Protein AF-A0A0K8PU50-F1 (afdb_monomer)

Foldseek 3Di:
DDDDPVPVVVVVVVVVVVVVVVVVVVVQLVVQLVVLVVCVVVVVWDDDNSNVVSVVLVVLLVVLVVCCVVVPPPRHPVNSVVVSVVVCCVHTDPPPPDDPDPPDDDDDDDPPDDDDDDDDDDDDDDDDDDDDDDDDDDD

Solvent-accessible surface area (backbone atoms only — not comparable to full-atom values): 8994 Å² total; per-residue (Å²): 145,84,90,81,66,70,67,61,57,53,52,52,52,53,49,56,51,49,52,52,50,49,51,53,52,49,52,54,46,52,52,43,24,51,56,43,48,49,34,32,74,73,62,70,27,37,90,67,63,33,64,71,46,30,56,51,52,49,52,52,52,53,54,41,50,50,37,38,73,72,59,42,89,94,33,50,68,68,56,44,51,48,54,52,48,51,51,46,50,73,69,29,50,56,74,73,96,70,70,98,85,74,93,76,87,85,76,87,81,83,88,76,82,75,88,75,83,87,79,80,85,88,84,88,81,92,80,80,92,78,89,81,86,86,81,90,82,89,133

Organism: Streptomyces azureus (NCBI:txid146537)

InterPro domains:
  IPR036271 Tetracyclin repressor-like, C-terminal domain superfamily [SSF48498] (8-88)
  IPR039538 BetI-type transcriptional repressor, C-terminal [PF13977] (5-91)

Radius of gyration: 32.74 Å; Cα contacts (8 Å, |Δi|>4): 45; chains: 1; bounding box: 61×97×53 Å

Structure (mmCIF, N/CA/C/O backbone):
data_AF-A0A0K8PU50-F1
#
_entry.id   AF-A0A0K8PU50-F1
#
loop_
_atom_site.group_PDB
_atom_site.id
_atom_site.type_symbol
_atom_site.label_atom_id
_atom_site.label_alt_id
_atom_site.label_comp_id
_atom_site.label_asym_id
_atom_site.label_entity_id
_atom_site.label_seq_id
_atom_site.pdbx_PDB_ins_code
_atom_site.Cartn_x
_atom_site.Cartn_y
_atom_site.Cartn_z
_atom_site.occupancy
_atom_site.B_iso_or_equiv
_atom_site.auth_seq_id
_atom_site.auth_comp_id
_atom_site.auth_asym_id
_atom_site.auth_atom_id
_atom_site.pdbx_PDB_model_num
ATOM 1 N N . MET A 1 1 ? 45.396 9.901 -26.807 1.00 42.50 1 MET A N 1
ATOM 2 C CA . MET A 1 1 ? 44.815 10.131 -25.467 1.00 42.50 1 MET A CA 1
ATOM 3 C C . MET A 1 1 ? 43.330 10.436 -25.635 1.00 42.50 1 MET A C 1
ATOM 5 O O . MET A 1 1 ? 42.939 11.592 -25.603 1.00 42.50 1 MET A O 1
ATOM 9 N N . ALA A 1 2 ? 42.514 9.421 -25.918 1.00 51.53 2 ALA A N 1
ATOM 10 C CA . ALA A 1 2 ? 41.063 9.552 -26.042 1.00 51.53 2 ALA A CA 1
ATOM 11 C C . ALA A 1 2 ? 40.439 8.392 -25.262 1.00 51.53 2 ALA A C 1
ATOM 13 O O . ALA A 1 2 ? 40.751 7.242 -25.555 1.00 51.53 2 ALA A O 1
ATOM 14 N N . GLY A 1 3 ? 39.644 8.697 -24.234 1.00 54.44 3 GLY A N 1
ATOM 15 C CA . GLY A 1 3 ? 38.990 7.685 -23.396 1.00 54.44 3 GLY A CA 1
ATOM 16 C C . GLY A 1 3 ? 38.697 8.145 -21.966 1.00 54.44 3 GLY A C 1
ATOM 17 O O . GLY A 1 3 ? 39.084 7.457 -21.032 1.00 54.44 3 GLY A O 1
ATOM 18 N N . GLY A 1 4 ? 38.077 9.319 -21.777 1.00 58.03 4 GLY A N 1
ATOM 19 C CA . GLY A 1 4 ? 37.836 9.878 -20.434 1.00 58.03 4 GLY A CA 1
ATOM 20 C C . GLY A 1 4 ? 36.448 10.470 -20.160 1.00 58.03 4 GLY A C 1
ATOM 21 O O . GLY A 1 4 ? 36.221 10.925 -19.047 1.00 58.03 4 GLY A O 1
ATOM 22 N N . LEU A 1 5 ? 35.521 10.485 -21.127 1.00 59.38 5 LEU A N 1
ATOM 23 C CA . LEU A 1 5 ? 34.203 11.132 -20.962 1.00 59.38 5 LEU A CA 1
A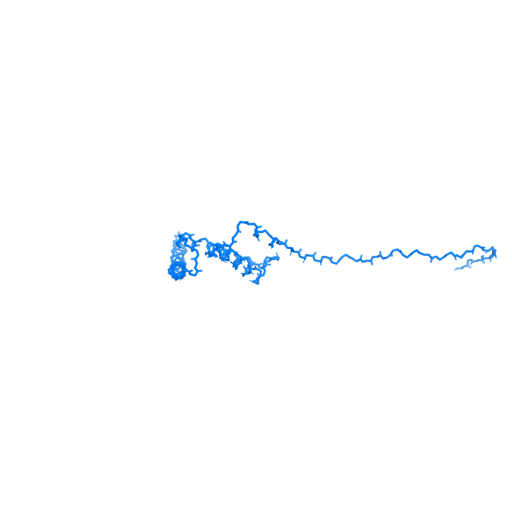TOM 24 C C . LEU A 1 5 ? 33.038 10.154 -20.711 1.00 59.38 5 LEU A C 1
ATOM 26 O O . LEU A 1 5 ? 31.967 10.578 -20.287 1.00 59.38 5 LEU A O 1
ATOM 30 N N . GLU A 1 6 ? 33.259 8.851 -20.873 1.00 56.56 6 GLU A N 1
ATOM 31 C CA . GLU A 1 6 ? 32.221 7.819 -20.731 1.00 56.56 6 GLU A CA 1
ATOM 32 C C . GLU A 1 6 ? 3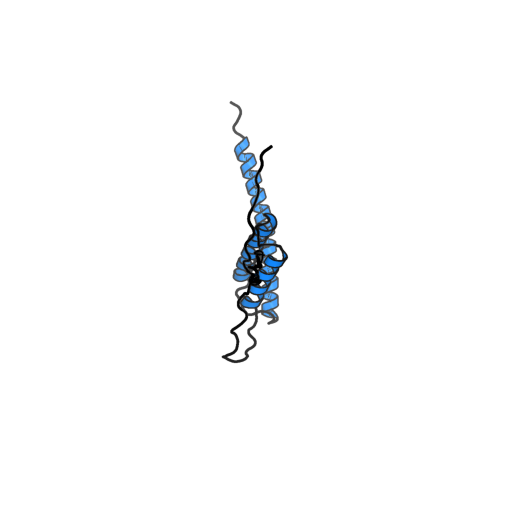1.710 7.549 -19.287 1.00 56.56 6 GLU A C 1
ATOM 34 O O . GLU A 1 6 ? 30.541 7.190 -19.148 1.00 56.56 6 GLU A O 1
ATOM 39 N N . PRO A 1 7 ? 32.463 7.762 -18.180 1.00 57.34 7 PRO A N 1
ATOM 40 C CA . PRO A 1 7 ? 31.932 7.495 -16.833 1.00 57.34 7 PRO A CA 1
ATOM 41 C C . PRO A 1 7 ? 30.925 8.546 -16.339 1.00 57.34 7 PRO A C 1
ATOM 43 O O . PRO A 1 7 ? 30.007 8.227 -15.584 1.00 57.34 7 PRO A O 1
ATOM 46 N N . LEU A 1 8 ? 31.095 9.811 -16.743 1.00 59.66 8 LEU A N 1
ATOM 47 C CA . LEU A 1 8 ? 30.281 10.927 -16.241 1.00 59.66 8 LEU A CA 1
ATOM 48 C C . LEU A 1 8 ? 28.891 10.962 -16.890 1.00 59.66 8 LEU A C 1
ATOM 50 O O . LEU A 1 8 ? 27.916 11.314 -16.229 1.00 59.66 8 LEU A O 1
ATOM 54 N N . ALA A 1 9 ? 28.790 10.546 -18.156 1.00 65.31 9 ALA A N 1
ATOM 55 C CA . ALA A 1 9 ? 27.515 10.435 -18.859 1.00 65.31 9 ALA A CA 1
ATOM 56 C C . ALA A 1 9 ? 26.624 9.331 -18.257 1.00 65.31 9 ALA A C 1
ATOM 58 O O . ALA A 1 9 ? 25.447 9.576 -17.999 1.00 65.31 9 ALA A O 1
ATOM 59 N N . SER A 1 10 ? 27.186 8.154 -17.944 1.00 62.34 10 SER A N 1
ATOM 60 C CA . SER A 1 10 ? 26.448 7.069 -17.273 1.00 62.34 10 SER A CA 1
ATOM 61 C C . SER A 1 10 ? 25.979 7.473 -15.873 1.00 62.34 10 SER A C 1
ATOM 63 O O . SER A 1 10 ? 24.835 7.221 -15.509 1.00 62.34 10 SER A O 1
ATOM 65 N N . ALA A 1 11 ? 26.831 8.148 -15.096 1.00 68.00 11 ALA A N 1
ATOM 66 C CA . ALA A 1 11 ? 26.481 8.580 -13.745 1.00 68.00 11 ALA A CA 1
ATOM 67 C C . ALA A 1 11 ? 25.345 9.620 -13.725 1.00 68.00 11 ALA A C 1
ATOM 69 O O . ALA A 1 11 ? 24.483 9.569 -12.847 1.00 68.00 11 ALA A O 1
ATOM 70 N N . ALA A 1 12 ? 25.321 10.543 -14.693 1.00 67.25 12 ALA A N 1
ATOM 71 C CA . ALA A 1 12 ? 24.254 11.533 -14.824 1.00 67.25 12 ALA A CA 1
ATOM 72 C C . ALA A 1 12 ? 22.916 10.895 -15.238 1.00 67.25 12 ALA A C 1
ATOM 74 O O . ALA A 1 12 ? 21.883 11.232 -14.664 1.00 67.25 12 ALA A O 1
ATOM 75 N N . VAL A 1 13 ? 22.939 9.937 -16.174 1.00 72.56 13 VAL A N 1
ATOM 76 C CA . VAL A 1 13 ? 21.752 9.152 -16.560 1.00 72.56 13 VAL A CA 1
ATOM 77 C C . VAL A 1 13 ? 21.225 8.340 -15.375 1.00 72.56 13 VAL A C 1
ATOM 79 O O . VAL A 1 13 ? 20.021 8.321 -15.130 1.00 72.56 13 VAL A O 1
ATOM 82 N N . ASP A 1 14 ? 22.110 7.732 -14.585 1.00 79.38 14 ASP A N 1
ATOM 83 C CA . ASP A 1 14 ? 21.714 6.986 -13.391 1.00 79.38 14 ASP A CA 1
ATOM 84 C C . ASP A 1 14 ? 21.134 7.892 -12.290 1.00 79.38 14 ASP A C 1
ATOM 86 O O . ASP A 1 14 ? 20.248 7.471 -11.546 1.00 79.38 14 ASP A O 1
ATOM 90 N N . ALA A 1 15 ? 21.635 9.121 -12.137 1.00 78.88 15 ALA A N 1
ATOM 91 C CA . ALA A 1 15 ? 21.105 10.086 -11.171 1.00 78.88 15 ALA A CA 1
ATOM 92 C C . ALA A 1 15 ? 19.695 10.547 -11.563 1.00 78.88 15 ALA A C 1
ATOM 94 O O . ALA A 1 15 ? 18.767 10.440 -10.768 1.00 78.88 15 ALA A O 1
ATOM 95 N N . ASP A 1 16 ? 19.509 10.945 -12.817 1.00 82.44 16 ASP A N 1
ATOM 96 C CA . ASP A 1 16 ? 18.212 11.355 -13.355 1.00 82.44 16 ASP A CA 1
ATOM 97 C C . ASP A 1 16 ? 17.192 10.191 -13.369 1.00 82.44 16 ASP A C 1
ATOM 99 O O . ASP A 1 16 ? 16.006 10.377 -13.081 1.00 82.44 16 ASP A O 1
ATOM 103 N N . ALA A 1 17 ? 17.637 8.950 -13.594 1.00 82.81 17 ALA A N 1
ATOM 104 C CA . ALA A 1 17 ? 16.802 7.764 -13.403 1.00 82.81 17 ALA A CA 1
ATOM 105 C C . ALA A 1 17 ? 16.360 7.584 -11.937 1.00 82.81 17 ALA A C 1
ATOM 107 O O . ALA A 1 17 ? 15.181 7.323 -11.679 1.00 82.81 17 ALA A O 1
ATOM 108 N N . ARG A 1 18 ? 17.272 7.763 -10.969 1.00 84.88 18 ARG A N 1
ATOM 109 C CA . ARG A 1 18 ? 16.957 7.686 -9.529 1.00 84.88 18 ARG A CA 1
ATOM 110 C C . ARG A 1 18 ? 16.028 8.809 -9.076 1.00 84.88 18 ARG A C 1
ATOM 112 O O . ARG A 1 18 ? 15.134 8.550 -8.272 1.00 84.88 18 ARG A O 1
ATOM 119 N N . ASP A 1 19 ? 16.185 10.014 -9.609 1.00 88.38 19 ASP A N 1
ATOM 120 C CA . ASP A 1 19 ? 15.334 11.156 -9.269 1.00 88.38 19 ASP A CA 1
ATOM 121 C C . ASP A 1 19 ? 13.900 10.937 -9.751 1.00 88.38 19 ASP A C 1
ATOM 123 O O . ASP A 1 19 ? 12.951 11.108 -8.983 1.00 88.38 19 ASP A O 1
ATOM 127 N N . ARG A 1 20 ? 13.722 10.460 -10.991 1.00 81.69 20 ARG A N 1
ATOM 128 C CA . ARG A 1 20 ? 12.390 10.079 -11.488 1.00 81.69 20 ARG A CA 1
ATOM 129 C C . ARG A 1 20 ? 11.769 8.967 -10.657 1.00 81.69 20 ARG A C 1
ATOM 131 O O . ARG A 1 20 ? 10.595 9.057 -10.303 1.00 81.69 20 ARG A O 1
ATOM 138 N N . GLN A 1 21 ? 12.547 7.935 -10.336 1.00 86.06 21 GLN A N 1
ATOM 139 C CA . GLN A 1 21 ? 12.073 6.829 -9.512 1.00 86.06 21 GLN A CA 1
ATOM 140 C C . GLN A 1 21 ? 11.622 7.333 -8.134 1.00 86.06 21 GLN A C 1
ATOM 142 O O . GLN A 1 21 ? 10.526 7.012 -7.683 1.00 86.06 21 GLN A O 1
ATOM 147 N N . THR A 1 22 ? 12.413 8.208 -7.513 1.00 87.50 22 THR A N 1
ATOM 148 C CA . THR A 1 22 ? 12.088 8.842 -6.230 1.00 87.50 22 THR A CA 1
ATOM 149 C C . THR A 1 22 ? 10.825 9.697 -6.327 1.00 87.50 22 THR A C 1
ATOM 151 O O . THR A 1 22 ? 9.988 9.657 -5.427 1.00 87.50 22 THR A O 1
ATOM 154 N N . ALA A 1 23 ? 10.638 10.436 -7.423 1.00 87.25 23 ALA A N 1
ATOM 155 C CA . ALA A 1 23 ? 9.445 11.249 -7.637 1.00 87.25 23 ALA A CA 1
ATOM 156 C C . ALA A 1 23 ? 8.173 10.390 -7.742 1.00 87.25 23 ALA A C 1
ATOM 158 O O . ALA A 1 23 ? 7.168 10.699 -7.100 1.00 87.25 23 ALA A O 1
ATOM 159 N N . ILE A 1 24 ? 8.226 9.287 -8.496 1.00 85.62 24 ILE A N 1
ATOM 160 C CA . ILE A 1 24 ? 7.110 8.338 -8.631 1.00 85.62 24 ILE A CA 1
ATOM 161 C C . ILE A 1 24 ? 6.801 7.684 -7.281 1.00 85.62 24 ILE A C 1
ATOM 163 O O . ILE A 1 24 ? 5.649 7.654 -6.846 1.00 85.62 24 ILE A O 1
ATOM 167 N N . GLU A 1 25 ? 7.830 7.202 -6.585 1.00 89.12 25 GLU A N 1
ATOM 168 C CA . GLU A 1 25 ? 7.684 6.601 -5.260 1.00 89.12 25 GLU A CA 1
ATOM 169 C C . GLU A 1 25 ? 7.127 7.587 -4.230 1.00 89.12 25 GLU A C 1
ATOM 171 O O . GLU A 1 25 ? 6.308 7.203 -3.395 1.00 89.12 25 GLU A O 1
ATOM 176 N N . GLY A 1 26 ? 7.522 8.858 -4.316 1.00 90.38 26 GLY A N 1
ATOM 177 C CA . GLY A 1 26 ? 7.017 9.930 -3.467 1.00 90.38 26 GLY A CA 1
ATOM 178 C C . GLY A 1 26 ? 5.539 10.238 -3.713 1.00 90.38 26 GLY A C 1
ATOM 179 O O . GLY A 1 26 ? 4.796 10.450 -2.755 1.00 90.38 26 GLY A O 1
ATOM 180 N N . VAL A 1 27 ? 5.083 10.225 -4.972 1.00 95.69 27 VAL A N 1
ATOM 181 C CA . VAL A 1 27 ? 3.650 10.343 -5.304 1.00 95.69 27 VAL A CA 1
ATOM 182 C C . VAL A 1 27 ? 2.875 9.165 -4.728 1.00 95.69 27 VAL A C 1
ATOM 184 O O . VAL A 1 27 ? 1.901 9.378 -4.012 1.00 95.69 27 VAL A O 1
ATOM 187 N N . TRP A 1 28 ? 3.351 7.940 -4.945 1.00 93.44 28 TRP A N 1
ATOM 188 C CA . TRP A 1 28 ? 2.673 6.753 -4.435 1.00 93.44 28 TRP A CA 1
ATOM 189 C C . TRP A 1 28 ? 2.595 6.732 -2.901 1.00 93.44 28 TRP A C 1
ATOM 191 O O . TRP A 1 28 ? 1.549 6.408 -2.338 1.00 93.44 28 TRP A O 1
ATOM 201 N N . HIS A 1 29 ? 3.671 7.124 -2.209 1.00 94.88 29 HIS A N 1
ATOM 202 C CA . HIS A 1 29 ? 3.670 7.235 -0.748 1.00 94.88 29 HIS A CA 1
ATOM 203 C C . HIS A 1 29 ? 2.653 8.268 -0.260 1.00 94.88 29 HIS A C 1
ATOM 205 O O . HIS A 1 29 ? 1.859 7.966 0.627 1.00 94.88 29 HIS A O 1
ATOM 211 N N . ARG A 1 30 ? 2.625 9.459 -0.871 1.00 96.75 30 ARG A N 1
ATOM 212 C CA . ARG A 1 30 ? 1.653 10.510 -0.538 1.00 96.75 30 ARG A CA 1
ATOM 213 C C . ARG A 1 30 ? 0.213 10.017 -0.688 1.00 96.75 30 ARG A C 1
ATOM 215 O O . ARG A 1 30 ? -0.599 10.264 0.202 1.00 96.75 30 ARG A O 1
ATOM 222 N N . ASP A 1 31 ? -0.091 9.307 -1.769 1.00 96.94 31 ASP A N 1
ATOM 223 C CA . ASP A 1 31 ? -1.439 8.794 -2.018 1.00 96.94 31 ASP A CA 1
ATOM 224 C C . ASP A 1 31 ? -1.835 7.731 -0.981 1.00 96.94 31 ASP A C 1
ATOM 226 O O . ASP A 1 31 ? -2.948 7.756 -0.455 1.00 96.94 31 ASP A O 1
ATOM 230 N N . LEU A 1 32 ? -0.910 6.839 -0.606 1.00 96.50 32 LEU A N 1
ATOM 231 C CA . LEU A 1 32 ? -1.138 5.863 0.465 1.00 96.50 32 LEU A CA 1
ATOM 232 C C . LEU A 1 32 ? -1.389 6.539 1.820 1.00 96.50 32 LEU A C 1
ATOM 234 O O . LEU A 1 32 ? -2.302 6.136 2.542 1.00 96.50 32 LEU A O 1
ATOM 238 N N . VAL A 1 33 ? -0.613 7.571 2.159 1.00 98.38 33 VAL A N 1
ATOM 239 C CA . VAL A 1 33 ? -0.805 8.356 3.389 1.00 98.38 33 VAL A CA 1
ATOM 240 C C . VAL A 1 33 ? -2.185 9.008 3.408 1.00 98.38 33 VAL A C 1
ATOM 242 O O . VAL A 1 33 ? -2.877 8.928 4.423 1.00 98.38 33 VAL A O 1
ATOM 245 N N . ALA A 1 34 ? -2.609 9.602 2.291 1.00 98.00 34 ALA A N 1
ATOM 246 C CA . ALA A 1 34 ? -3.918 10.236 2.176 1.00 98.00 34 ALA A CA 1
ATOM 247 C C . ALA A 1 34 ? -5.064 9.228 2.369 1.00 98.00 34 ALA A C 1
ATOM 249 O O . ALA A 1 34 ? -5.983 9.490 3.144 1.00 98.00 34 ALA A O 1
ATOM 250 N N . LEU A 1 35 ? -4.984 8.051 1.738 1.00 97.38 35 LEU A N 1
ATOM 251 C CA . LEU A 1 35 ? -5.990 6.993 1.890 1.00 97.38 35 LEU A CA 1
ATOM 252 C C . LEU A 1 35 ? -6.093 6.484 3.336 1.00 97.38 35 LEU A C 1
ATOM 254 O O . LEU A 1 35 ? -7.195 6.264 3.840 1.00 97.38 35 LEU A O 1
ATOM 258 N N . LEU A 1 36 ? -4.958 6.317 4.020 1.00 97.06 36 LEU A N 1
ATOM 259 C CA . LEU A 1 36 ? -4.932 5.889 5.421 1.00 97.06 36 LEU A CA 1
ATOM 260 C C . LEU A 1 36 ? -5.513 6.960 6.346 1.00 97.06 36 LEU A C 1
ATOM 262 O O . LEU A 1 36 ? -6.347 6.642 7.190 1.00 97.06 36 LEU A O 1
ATOM 266 N N . ALA A 1 37 ? -5.098 8.218 6.181 1.00 97.19 37 ALA A N 1
ATOM 267 C CA . ALA A 1 37 ? -5.597 9.333 6.979 1.00 97.19 37 ALA A CA 1
ATOM 268 C C . ALA A 1 37 ? -7.113 9.515 6.816 1.00 97.19 37 ALA A C 1
ATOM 270 O O . ALA A 1 37 ? -7.812 9.746 7.804 1.00 97.19 37 ALA A O 1
ATOM 271 N N . GLU A 1 38 ? -7.628 9.345 5.598 1.00 97.31 38 GLU A N 1
ATOM 272 C CA . GLU A 1 38 ? -9.061 9.412 5.321 1.00 97.31 38 GLU A CA 1
ATOM 273 C C . GLU A 1 38 ? -9.823 8.278 6.016 1.00 97.31 38 GLU A C 1
ATOM 275 O O . GLU A 1 38 ? -10.778 8.533 6.749 1.00 97.31 38 GLU A O 1
ATOM 280 N N . GLY A 1 39 ? -9.377 7.026 5.864 1.00 94.56 39 GLY A N 1
ATOM 281 C CA . GLY A 1 39 ? -10.029 5.883 6.510 1.00 94.56 39 GLY A CA 1
ATOM 282 C C . GLY A 1 39 ? -9.974 5.949 8.043 1.00 94.56 39 GLY A C 1
ATOM 283 O O . GLY A 1 39 ? -10.937 5.581 8.719 1.00 94.56 39 GLY A O 1
ATOM 284 N N . ILE A 1 40 ? -8.892 6.493 8.612 1.00 95.19 40 ILE A N 1
ATOM 285 C CA . ILE A 1 40 ? -8.794 6.788 10.051 1.00 95.19 40 ILE A CA 1
ATOM 286 C C . ILE A 1 40 ? -9.795 7.878 10.450 1.00 95.19 40 ILE A C 1
ATOM 288 O O . ILE A 1 40 ? -10.511 7.714 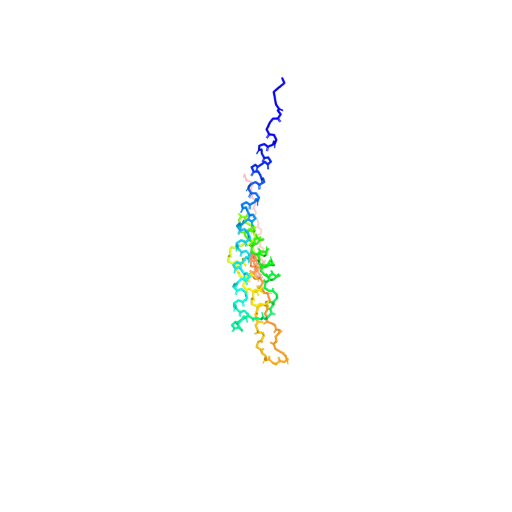11.438 1.00 95.19 40 ILE A O 1
ATOM 292 N N . SER A 1 41 ? -9.883 8.967 9.682 1.00 94.31 41 SER A N 1
ATOM 293 C CA . SER A 1 41 ? -10.785 10.094 9.969 1.00 94.31 41 SER A CA 1
ATOM 294 C C . SER A 1 41 ? -12.259 9.691 9.902 1.00 94.31 41 SER A C 1
ATOM 296 O O . SER A 1 41 ? -13.063 10.152 10.710 1.00 94.31 41 SER A O 1
ATOM 298 N N . ARG A 1 42 ? -12.613 8.767 9.002 1.00 94.00 42 ARG A N 1
ATOM 299 C CA . ARG A 1 42 ? -13.953 8.161 8.919 1.00 94.00 42 ARG A CA 1
ATOM 300 C C . ARG A 1 42 ? -14.226 7.120 10.006 1.00 94.00 42 ARG A C 1
ATOM 302 O O . ARG A 1 42 ? -15.356 6.664 10.154 1.00 94.00 42 ARG A O 1
ATOM 309 N N . GLY A 1 43 ? -13.208 6.728 10.773 1.00 92.94 43 GLY A N 1
ATOM 310 C CA . GLY A 1 43 ? -13.306 5.664 11.769 1.00 92.94 43 GLY A CA 1
ATOM 311 C C . GLY A 1 43 ? -13.457 4.262 11.170 1.00 92.94 43 GLY A C 1
ATOM 312 O O . GLY A 1 43 ? -13.848 3.344 11.895 1.00 92.94 43 GLY A O 1
ATOM 313 N N . GLU A 1 44 ? -13.151 4.102 9.878 1.00 92.62 44 GLU A N 1
ATOM 314 C CA . GLU A 1 44 ? -13.106 2.817 9.170 1.00 92.62 44 GLU A CA 1
ATOM 315 C C . GLU A 1 44 ? -11.856 2.020 9.569 1.00 92.62 44 GLU A C 1
ATOM 317 O O . GLU A 1 44 ? -11.906 0.795 9.684 1.00 92.62 44 GLU A O 1
ATOM 322 N N . PHE A 1 45 ? -10.746 2.715 9.841 1.00 93.69 45 PHE A N 1
ATOM 323 C CA . PHE A 1 45 ? -9.488 2.115 10.284 1.00 93.69 45 PHE A CA 1
ATOM 324 C C . PHE A 1 45 ? -9.172 2.438 11.743 1.00 93.69 45 PHE A C 1
ATOM 326 O O . PHE A 1 45 ? -9.534 3.485 12.287 1.00 93.69 45 PHE A O 1
ATOM 333 N N . ARG A 1 46 ? -8.422 1.538 12.381 1.00 93.44 46 ARG A N 1
ATOM 334 C CA . ARG A 1 46 ? -7.730 1.817 13.640 1.00 93.44 46 ARG A CA 1
ATOM 335 C C . ARG A 1 46 ? -6.828 3.048 13.485 1.00 93.44 46 ARG A C 1
ATOM 337 O O . ARG A 1 46 ? -6.115 3.173 12.495 1.00 93.44 46 ARG A O 1
ATOM 344 N N . SER A 1 47 ? -6.787 3.899 14.513 1.00 94.56 47 SER A N 1
ATOM 345 C CA . SER A 1 47 ? -5.842 5.019 14.568 1.00 94.56 47 SER A CA 1
ATOM 346 C C . SER A 1 47 ? -4.396 4.507 14.620 1.00 94.56 47 SER A C 1
ATOM 348 O O . SER A 1 47 ? -3.985 3.845 15.578 1.00 94.56 47 SER A O 1
ATOM 350 N N . VAL A 1 48 ? -3.645 4.789 13.557 1.00 95.56 48 VAL A N 1
ATOM 351 C CA . VAL A 1 48 ? -2.217 4.501 13.387 1.00 95.56 48 VAL A CA 1
ATOM 352 C C . VAL A 1 48 ? -1.520 5.753 12.859 1.00 95.56 48 VAL A C 1
ATOM 354 O O . VAL A 1 48 ? -2.177 6.649 12.341 1.00 95.56 48 VAL A O 1
ATOM 357 N N . ASP A 1 49 ? -0.191 5.806 12.953 1.00 96.69 49 ASP A N 1
ATOM 358 C CA . ASP A 1 49 ? 0.611 6.806 12.237 1.00 96.69 49 ASP A CA 1
ATOM 359 C C . ASP A 1 49 ? 0.546 6.525 10.719 1.00 96.69 49 ASP A C 1
ATOM 361 O O . ASP A 1 49 ? 1.079 5.490 10.287 1.00 96.69 49 ASP A O 1
ATOM 365 N N . PRO A 1 50 ? -0.102 7.390 9.910 1.00 96.12 50 PRO A N 1
ATOM 366 C CA . PRO A 1 50 ? -0.331 7.122 8.492 1.00 96.12 50 PRO A CA 1
ATOM 367 C C . PRO A 1 50 ? 0.962 7.073 7.678 1.00 96.12 50 PRO A C 1
ATOM 369 O O . PRO A 1 50 ? 1.088 6.223 6.800 1.00 96.12 50 PRO A O 1
ATOM 372 N N . ASP A 1 51 ? 1.939 7.928 7.987 1.00 97.00 51 ASP A N 1
ATOM 373 C CA . ASP A 1 51 ? 3.207 7.998 7.255 1.00 97.00 51 ASP A CA 1
ATOM 374 C C . ASP A 1 51 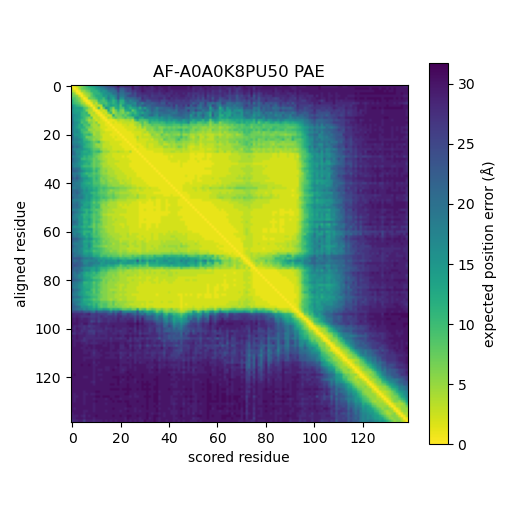? 4.034 6.735 7.495 1.00 97.00 51 ASP A C 1
ATOM 376 O O . ASP A 1 51 ? 4.407 6.003 6.568 1.00 97.00 51 ASP A O 1
ATOM 380 N N . ARG A 1 52 ? 4.202 6.388 8.774 1.00 96.81 52 ARG A N 1
ATOM 381 C CA . ARG A 1 52 ? 4.932 5.184 9.167 1.00 96.81 52 ARG A CA 1
ATOM 382 C C . ARG A 1 52 ? 4.239 3.907 8.699 1.00 96.81 52 ARG A C 1
ATOM 384 O O . ARG A 1 52 ? 4.903 2.887 8.484 1.00 96.81 52 ARG A O 1
ATOM 391 N N . PHE A 1 53 ? 2.910 3.891 8.618 1.00 97.62 53 PHE A N 1
ATOM 392 C CA . PHE A 1 53 ? 2.175 2.738 8.100 1.00 97.62 53 PHE A CA 1
ATOM 393 C C . PHE A 1 53 ? 2.281 2.635 6.573 1.00 97.62 53 PHE A C 1
ATOM 395 O O . PHE A 1 53 ? 2.593 1.552 6.078 1.00 97.62 53 PHE A O 1
ATOM 402 N N . ALA A 1 54 ? 2.130 3.743 5.841 1.00 97.00 54 ALA A N 1
ATOM 403 C CA . ALA A 1 54 ? 2.294 3.794 4.388 1.00 97.00 54 ALA A CA 1
ATOM 404 C C . ALA A 1 54 ? 3.678 3.297 3.952 1.00 97.00 54 ALA A C 1
ATOM 406 O O . ALA A 1 54 ? 3.771 2.452 3.063 1.00 97.00 54 ALA A O 1
ATOM 407 N N . ALA A 1 55 ? 4.745 3.720 4.641 1.00 96.44 55 ALA A N 1
ATOM 408 C CA . ALA A 1 55 ? 6.104 3.265 4.350 1.00 96.44 55 ALA A CA 1
ATOM 409 C C . ALA A 1 55 ? 6.253 1.737 4.489 1.00 96.44 55 ALA A C 1
ATOM 411 O O . ALA A 1 55 ? 6.855 1.078 3.638 1.00 96.44 55 ALA A O 1
ATOM 412 N N . ARG A 1 56 ? 5.664 1.154 5.543 1.00 96.69 56 ARG A N 1
ATOM 413 C CA . ARG A 1 56 ? 5.688 -0.298 5.791 1.00 96.69 56 ARG A CA 1
ATOM 414 C C . ARG A 1 56 ? 4.859 -1.072 4.770 1.00 96.69 56 ARG A C 1
ATOM 416 O O . ARG A 1 56 ? 5.327 -2.084 4.255 1.00 96.69 56 ARG A O 1
ATOM 423 N N . LEU A 1 57 ? 3.659 -0.587 4.456 1.00 96.81 57 LEU A N 1
ATOM 424 C CA . LEU A 1 57 ? 2.792 -1.193 3.449 1.00 96.81 57 LEU A CA 1
ATOM 425 C C . LEU A 1 57 ? 3.446 -1.165 2.063 1.00 96.81 57 LEU A C 1
ATOM 427 O O . LEU A 1 57 ? 3.425 -2.165 1.350 1.00 96.81 57 LEU A O 1
ATOM 431 N N . ARG A 1 58 ? 4.088 -0.049 1.707 1.00 94.50 58 ARG A N 1
ATOM 432 C CA . ARG A 1 58 ? 4.835 0.094 0.455 1.00 94.50 58 ARG A CA 1
ATOM 433 C C . ARG A 1 58 ? 5.972 -0.920 0.365 1.00 94.50 58 ARG A C 1
ATOM 435 O O . ARG A 1 58 ? 6.078 -1.620 -0.635 1.00 94.50 58 ARG A O 1
ATOM 442 N N . ALA A 1 59 ? 6.771 -1.058 1.424 1.00 95.06 59 ALA A N 1
ATOM 443 C CA . ALA A 1 59 ? 7.844 -2.051 1.475 1.00 95.06 59 ALA A CA 1
ATOM 444 C C . ALA A 1 59 ? 7.317 -3.488 1.301 1.00 95.06 59 ALA A C 1
ATOM 446 O O . ALA A 1 59 ? 7.900 -4.271 0.550 1.00 95.06 59 ALA A O 1
ATOM 447 N N . LEU A 1 60 ? 6.187 -3.814 1.937 1.00 95.38 60 LEU A N 1
ATOM 448 C CA . LEU A 1 60 ? 5.531 -5.116 1.802 1.00 95.38 60 LEU A CA 1
ATOM 449 C C . LEU A 1 60 ? 5.081 -5.381 0.356 1.00 95.38 60 LEU A C 1
ATOM 451 O O . LEU A 1 60 ? 5.378 -6.436 -0.205 1.00 95.38 60 LEU A O 1
ATOM 455 N N . LEU A 1 61 ? 4.394 -4.413 -0.257 1.00 94.94 61 LEU A N 1
ATOM 456 C CA . LEU A 1 61 ? 3.902 -4.508 -1.633 1.00 94.94 61 LEU A CA 1
ATOM 457 C C . LEU A 1 61 ? 5.048 -4.647 -2.638 1.00 94.94 61 LEU A C 1
ATOM 459 O O . LEU A 1 61 ? 4.993 -5.521 -3.502 1.00 94.94 61 LEU A O 1
ATOM 463 N N . THR A 1 62 ? 6.103 -3.841 -2.503 1.00 91.94 62 THR A N 1
ATOM 464 C CA . THR A 1 62 ? 7.278 -3.913 -3.380 1.00 91.94 62 THR A CA 1
ATOM 465 C C . THR A 1 62 ? 8.017 -5.245 -3.224 1.00 91.94 62 THR A C 1
ATOM 467 O O . THR A 1 62 ? 8.406 -5.844 -4.225 1.00 91.94 62 THR A O 1
ATOM 470 N N . GLY A 1 63 ? 8.153 -5.769 -2.000 1.00 92.81 63 GLY A N 1
ATOM 471 C CA . GLY A 1 63 ? 8.751 -7.088 -1.765 1.00 92.81 63 GLY A CA 1
ATOM 472 C C . GLY A 1 63 ? 7.972 -8.218 -2.446 1.00 92.81 63 GLY A C 1
ATOM 473 O O . GLY A 1 63 ? 8.556 -9.056 -3.135 1.00 92.81 63 GLY A O 1
ATOM 474 N N . PHE A 1 64 ? 6.639 -8.212 -2.337 1.00 94.12 64 PHE A N 1
ATOM 475 C CA . PHE A 1 64 ? 5.803 -9.186 -3.042 1.00 94.12 64 PHE A CA 1
ATOM 476 C C . PHE A 1 64 ? 5.826 -9.015 -4.561 1.00 94.12 64 PHE A C 1
ATOM 478 O O . PHE A 1 64 ? 5.834 -10.019 -5.271 1.00 94.12 64 PHE A O 1
ATOM 485 N N . ALA A 1 65 ? 5.869 -7.782 -5.070 1.00 91.50 65 ALA A N 1
ATOM 486 C CA . ALA A 1 65 ? 5.966 -7.529 -6.504 1.00 91.50 65 ALA A CA 1
ATOM 487 C C . ALA A 1 65 ? 7.221 -8.183 -7.107 1.00 91.50 65 ALA A C 1
ATOM 489 O O . ALA A 1 65 ? 7.127 -8.807 -8.163 1.00 91.50 65 ALA A O 1
ATOM 490 N N . ILE A 1 66 ? 8.360 -8.129 -6.404 1.00 92.44 66 ILE A N 1
ATOM 491 C CA . ILE A 1 66 ? 9.592 -8.818 -6.816 1.00 92.44 66 ILE A CA 1
ATOM 492 C C . ILE A 1 66 ? 9.386 -10.334 -6.820 1.00 92.44 66 ILE A C 1
ATOM 494 O O . ILE A 1 66 ? 9.677 -10.971 -7.828 1.00 92.44 66 ILE A O 1
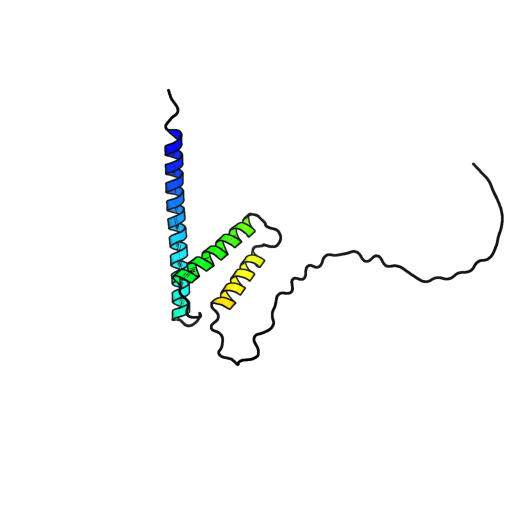ATOM 498 N N . HIS A 1 67 ? 8.848 -10.917 -5.742 1.00 91.06 67 HIS A N 1
ATOM 499 C CA . HIS A 1 67 ? 8.606 -12.365 -5.671 1.00 91.06 67 HIS A CA 1
ATOM 500 C C . HIS A 1 67 ? 7.711 -12.878 -6.806 1.00 91.06 67 HIS A C 1
ATOM 502 O O . HIS A 1 67 ? 7.994 -13.928 -7.386 1.00 91.06 67 HIS A O 1
ATOM 508 N N . VAL A 1 68 ? 6.659 -12.122 -7.136 1.00 91.44 68 VAL A N 1
ATOM 509 C CA . VAL A 1 68 ? 5.749 -12.434 -8.244 1.00 91.44 68 VAL A CA 1
ATOM 510 C C . VAL A 1 68 ? 6.471 -12.304 -9.586 1.00 91.44 68 VAL A C 1
ATOM 512 O O . VAL A 1 68 ? 6.352 -13.197 -10.421 1.00 91.44 68 VAL A O 1
ATOM 515 N N . ALA A 1 69 ? 7.246 -11.235 -9.790 1.00 92.06 69 ALA A N 1
ATOM 516 C CA . ALA A 1 69 ? 7.966 -10.992 -11.039 1.00 92.06 69 ALA A CA 1
ATOM 517 C C . ALA A 1 69 ? 9.037 -12.056 -11.330 1.00 92.06 69 ALA A C 1
ATOM 519 O O . ALA A 1 69 ? 9.174 -12.485 -12.473 1.00 92.06 69 ALA A O 1
ATOM 520 N N . ILE A 1 70 ? 9.767 -12.518 -10.308 1.00 92.00 70 ILE A N 1
ATOM 521 C CA . ILE A 1 70 ? 10.784 -13.575 -10.455 1.00 92.00 70 ILE A CA 1
ATOM 522 C C . ILE A 1 70 ? 10.184 -14.990 -10.472 1.00 92.00 70 ILE A C 1
ATOM 524 O O . ILE A 1 70 ? 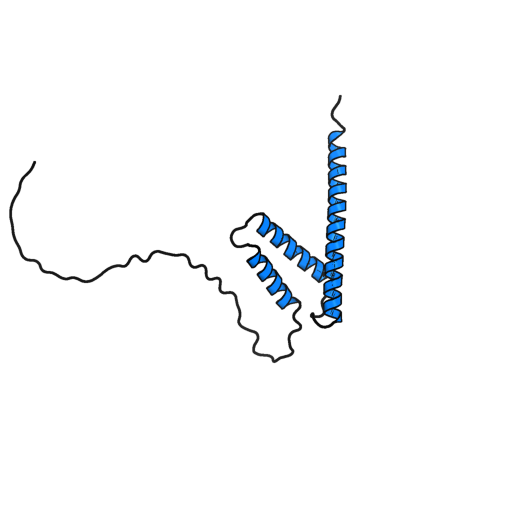10.914 -15.961 -10.662 1.00 92.00 70 ILE A O 1
ATOM 528 N N . GLY A 1 71 ? 8.872 -15.129 -10.248 1.00 86.19 71 GLY A N 1
ATOM 529 C CA . GLY A 1 71 ? 8.180 -16.417 -10.253 1.00 86.19 71 GLY A CA 1
ATOM 530 C C . GLY A 1 71 ? 8.616 -17.356 -9.126 1.00 86.19 71 GLY A C 1
ATOM 531 O O . GLY A 1 71 ? 8.712 -18.569 -9.340 1.00 86.19 71 GLY A O 1
ATOM 532 N N . LEU A 1 72 ? 8.903 -16.817 -7.933 1.00 82.69 72 LEU A N 1
ATOM 533 C CA . LEU A 1 72 ? 9.320 -17.630 -6.792 1.00 82.69 72 LEU A CA 1
ATOM 534 C C . LEU A 1 72 ? 8.241 -18.682 -6.480 1.00 82.69 72 LEU A C 1
ATOM 536 O O . LEU A 1 72 ? 7.055 -18.368 -6.342 1.00 82.69 72 LEU A O 1
ATOM 540 N N . ARG A 1 73 ? 8.646 -19.954 -6.378 1.00 78.06 73 ARG A N 1
ATOM 541 C CA . ARG A 1 73 ? 7.731 -21.061 -6.060 1.00 78.06 73 ARG A CA 1
ATOM 542 C C . ARG A 1 73 ? 7.006 -20.766 -4.744 1.00 78.06 73 ARG A C 1
ATOM 544 O O . ARG A 1 73 ? 7.651 -20.553 -3.725 1.00 78.06 73 ARG A O 1
ATOM 551 N N . GLY A 1 74 ? 5.674 -20.792 -4.775 1.00 75.06 74 GLY A N 1
ATOM 552 C CA . GLY A 1 74 ? 4.848 -20.515 -3.598 1.00 75.06 74 GLY A CA 1
ATOM 553 C C . GLY A 1 74 ? 4.574 -19.032 -3.330 1.00 75.06 74 GLY A C 1
ATOM 554 O O . GLY A 1 74 ? 4.115 -18.718 -2.240 1.00 75.06 74 GLY A O 1
ATOM 555 N N . THR A 1 75 ? 4.825 -18.135 -4.292 1.00 80.12 75 THR A N 1
ATOM 556 C CA . THR A 1 75 ? 4.403 -16.726 -4.219 1.00 80.12 75 THR A CA 1
ATOM 557 C C . THR A 1 75 ? 3.818 -16.282 -5.557 1.00 80.12 75 THR A C 1
ATOM 559 O O . THR A 1 75 ? 4.436 -15.544 -6.322 1.00 80.12 75 THR A O 1
ATOM 562 N N . ASP A 1 76 ? 2.610 -16.755 -5.860 1.00 87.50 76 ASP A N 1
ATOM 563 C CA . ASP A 1 76 ? 1.827 -16.190 -6.958 1.00 87.50 76 ASP A CA 1
ATOM 564 C C . ASP A 1 76 ? 1.112 -14.896 -6.527 1.00 87.50 76 ASP A C 1
ATOM 566 O O . ASP A 1 76 ? 1.082 -14.512 -5.351 1.00 87.50 76 ASP A O 1
ATOM 570 N N . ARG A 1 77 ? 0.523 -14.195 -7.501 1.00 91.06 77 ARG A N 1
ATOM 571 C CA . ARG A 1 77 ? -0.186 -12.934 -7.252 1.00 91.06 77 ARG A CA 1
ATOM 572 C C . ARG A 1 77 ? -1.333 -13.094 -6.249 1.00 91.06 77 ARG A C 1
ATOM 574 O O . ARG A 1 77 ? -1.563 -12.187 -5.452 1.00 91.06 77 ARG A O 1
ATOM 581 N N . ALA A 1 78 ? -2.070 -14.202 -6.294 1.00 91.94 78 ALA A N 1
ATOM 582 C CA . ALA A 1 78 ? -3.213 -14.416 -5.411 1.00 91.94 78 ALA A CA 1
ATOM 583 C C . ALA A 1 78 ? -2.751 -14.604 -3.961 1.00 91.94 78 ALA A C 1
ATOM 585 O O . ALA A 1 78 ? -3.323 -14.025 -3.038 1.00 91.94 78 ALA A O 1
ATOM 586 N N . GLN A 1 79 ? -1.670 -15.353 -3.761 1.00 91.81 79 GLN A N 1
ATOM 587 C CA . GLN A 1 79 ? -1.053 -15.541 -2.459 1.00 91.81 79 GLN A CA 1
ATOM 588 C C . GLN A 1 79 ? -0.463 -14.243 -1.898 1.00 91.81 79 GLN A C 1
ATOM 590 O O . GLN A 1 79 ? -0.705 -13.933 -0.732 1.00 91.81 79 GLN A O 1
ATOM 595 N N . ALA A 1 80 ? 0.238 -13.455 -2.716 1.00 92.06 80 ALA A N 1
ATOM 596 C CA . ALA A 1 80 ? 0.740 -12.144 -2.309 1.00 92.06 80 ALA A CA 1
ATOM 597 C C . ALA A 1 80 ? -0.392 -11.218 -1.831 1.00 92.06 80 ALA A C 1
ATOM 599 O O . ALA A 1 80 ? -0.317 -10.647 -0.744 1.00 92.06 80 ALA A O 1
ATOM 600 N N . LEU A 1 81 ? -1.477 -11.113 -2.607 1.00 94.19 81 LEU A N 1
ATOM 601 C CA . LEU A 1 81 ? -2.626 -10.279 -2.243 1.00 94.19 81 LEU A CA 1
ATOM 602 C C . LEU A 1 81 ? -3.338 -10.772 -0.982 1.00 94.19 81 LEU A C 1
ATOM 604 O O . LEU A 1 81 ? -3.771 -9.951 -0.179 1.00 94.19 81 LEU A O 1
ATOM 608 N N . ARG A 1 82 ? -3.422 -12.090 -0.772 1.00 94.94 82 ARG A N 1
ATOM 609 C CA . ARG A 1 82 ? -3.968 -12.665 0.462 1.00 94.94 82 ARG A CA 1
ATOM 610 C C . ARG A 1 82 ? -3.150 -12.258 1.687 1.00 94.94 82 ARG A C 1
ATOM 612 O O . ARG A 1 82 ? -3.737 -11.797 2.656 1.00 94.94 82 ARG A O 1
ATOM 619 N N . HIS A 1 83 ? -1.822 -12.344 1.626 1.00 94.00 83 HIS A N 1
ATOM 620 C CA . HIS A 1 83 ? -0.963 -11.918 2.736 1.00 94.00 83 HIS A CA 1
ATOM 621 C C . HIS A 1 83 ? -1.064 -10.420 3.023 1.00 94.00 83 HIS A C 1
ATOM 623 O O . HIS A 1 83 ? -1.097 -10.012 4.181 1.00 94.00 83 HIS A O 1
ATOM 629 N N . VAL A 1 84 ? -1.148 -9.590 1.980 1.00 95.44 84 VAL A N 1
ATOM 630 C CA . VAL A 1 84 ? -1.373 -8.148 2.147 1.00 95.44 84 VAL A CA 1
ATOM 631 C C . VAL A 1 84 ? -2.737 -7.888 2.786 1.00 95.44 84 VAL A C 1
ATOM 633 O O . VAL A 1 84 ? -2.835 -7.066 3.692 1.00 95.44 84 VAL A O 1
ATOM 636 N N . HIS A 1 85 ? -3.782 -8.599 2.358 1.00 94.94 85 HIS A N 1
ATOM 637 C CA . HIS A 1 85 ? -5.117 -8.470 2.933 1.00 94.94 85 HIS A CA 1
ATOM 638 C C . HIS A 1 85 ? -5.154 -8.892 4.409 1.00 94.94 85 HIS A C 1
ATOM 640 O O . HIS A 1 85 ? -5.711 -8.169 5.227 1.00 94.94 85 HIS A O 1
ATOM 646 N N . GLU A 1 86 ? -4.541 -10.025 4.762 1.00 94.88 86 GLU A N 1
ATOM 647 C CA . GLU A 1 86 ? -4.386 -10.481 6.153 1.00 94.88 86 GLU A CA 1
ATOM 648 C C . GLU A 1 86 ? -3.652 -9.426 6.993 1.00 94.88 86 GLU A C 1
ATOM 650 O O . GLU A 1 86 ? -4.155 -9.000 8.028 1.00 94.88 86 GLU A O 1
ATOM 655 N N . PHE A 1 87 ? -2.524 -8.910 6.496 1.00 95.06 87 PHE A N 1
ATOM 656 C CA . PHE A 1 87 ? -1.769 -7.852 7.166 1.00 95.06 87 PHE A CA 1
ATOM 657 C C . PHE A 1 87 ? -2.599 -6.580 7.398 1.00 95.06 87 PHE A C 1
ATOM 659 O O . PHE A 1 87 ? -2.534 -5.991 8.480 1.00 95.06 87 PHE A O 1
ATOM 666 N N . LEU A 1 88 ? -3.369 -6.141 6.397 1.00 95.06 88 LEU A N 1
ATOM 667 C CA . LEU A 1 88 ? -4.239 -4.970 6.510 1.00 95.06 88 LEU A CA 1
ATOM 668 C C . LEU A 1 88 ? -5.376 -5.212 7.503 1.00 95.06 88 LEU A C 1
ATOM 670 O O . LEU A 1 88 ? -5.628 -4.349 8.341 1.00 95.06 88 LEU A O 1
ATOM 674 N N . ALA A 1 89 ? -6.021 -6.377 7.450 1.00 93.12 89 ALA A N 1
ATOM 675 C CA . ALA A 1 89 ? -7.074 -6.747 8.386 1.00 93.12 89 ALA A CA 1
ATOM 676 C C . ALA A 1 89 ? -6.544 -6.757 9.827 1.00 93.12 89 ALA A C 1
ATOM 678 O O . ALA A 1 89 ? -7.128 -6.116 10.694 1.00 93.12 89 ALA A O 1
ATOM 679 N N . ASP A 1 90 ? -5.395 -7.378 10.080 1.00 92.69 90 ASP A N 1
ATOM 680 C CA . ASP A 1 90 ? -4.817 -7.456 11.425 1.00 92.69 90 ASP A CA 1
ATOM 681 C C . ASP A 1 90 ? -4.329 -6.094 11.938 1.00 92.69 90 ASP A C 1
ATOM 683 O O . ASP A 1 90 ? -4.434 -5.787 13.127 1.00 92.69 90 ASP A O 1
ATOM 687 N N . SER A 1 91 ? -3.792 -5.254 11.050 1.00 93.12 91 SER A N 1
ATOM 688 C CA . SER A 1 91 ? -3.159 -3.995 11.454 1.00 93.12 91 SER A CA 1
ATOM 689 C C . SER A 1 91 ? -4.125 -2.816 11.533 1.00 93.12 91 SER A C 1
ATOM 691 O O . SER A 1 91 ? -3.906 -1.906 12.339 1.00 93.12 91 SER A O 1
ATOM 693 N N . LEU A 1 92 ? -5.159 -2.807 10.688 1.00 93.38 92 LEU A N 1
ATOM 694 C CA . LEU A 1 92 ? -6.111 -1.702 10.558 1.00 93.38 92 LEU A CA 1
ATOM 695 C C . LEU A 1 92 ? -7.507 -2.035 11.081 1.00 93.38 92 LEU A C 1
ATOM 697 O O . LEU A 1 92 ? -8.309 -1.106 11.203 1.00 93.38 92 LEU A O 1
ATOM 701 N N . SER A 1 93 ? -7.814 -3.294 11.424 1.00 88.56 93 SER A N 1
ATOM 702 C CA . SER A 1 93 ? -9.101 -3.599 12.050 1.00 88.56 93 SER A CA 1
ATOM 703 C C . SER A 1 93 ? -9.255 -2.807 13.341 1.00 88.56 93 SER A C 1
ATOM 705 O O . SER A 1 93 ? -8.439 -2.844 14.267 1.00 88.56 93 SER A O 1
ATOM 707 N N . ARG A 1 94 ? -10.355 -2.063 13.398 1.00 72.81 94 ARG A N 1
ATOM 708 C CA . ARG A 1 94 ? -10.912 -1.590 14.652 1.00 72.81 94 ARG A CA 1
ATOM 709 C C . ARG A 1 94 ? -11.429 -2.849 15.333 1.00 72.81 94 ARG A C 1
ATOM 711 O O . ARG A 1 94 ? -12.433 -3.395 14.887 1.00 72.81 94 ARG A O 1
ATOM 718 N N . THR A 1 95 ? -10.705 -3.379 16.318 1.00 59.06 95 THR A N 1
ATOM 719 C CA . THR A 1 95 ? -11.199 -4.514 17.100 1.00 59.06 95 THR A CA 1
ATOM 720 C C . THR A 1 95 ? -12.634 -4.176 17.509 1.00 59.06 95 THR A C 1
ATOM 722 O O . THR A 1 95 ? -12.819 -3.132 18.144 1.00 59.06 95 THR A O 1
ATOM 725 N N . PRO A 1 96 ? -13.663 -4.953 17.119 1.00 49.97 96 PRO A N 1
ATOM 726 C CA . PRO A 1 96 ? -14.957 -4.772 17.741 1.00 49.97 96 PRO A CA 1
ATOM 727 C C . PRO A 1 96 ? -14.716 -5.035 19.224 1.00 49.97 96 PRO A C 1
ATOM 729 O O . PRO A 1 96 ? -14.121 -6.049 19.589 1.00 49.97 96 PRO A O 1
ATOM 732 N N . GLU A 1 97 ? -15.081 -4.078 20.066 1.00 50.66 97 GLU A N 1
ATOM 733 C CA . GLU A 1 97 ? -15.060 -4.214 21.516 1.00 50.66 97 GLU A CA 1
ATOM 734 C C . GLU A 1 97 ? -16.037 -5.334 21.902 1.00 50.66 97 GLU A C 1
ATOM 736 O O . GLU A 1 97 ? -17.197 -5.100 22.214 1.00 50.66 97 GLU A O 1
ATOM 741 N N . LEU A 1 98 ? -15.604 -6.587 21.773 1.00 49.88 98 LEU A N 1
ATOM 742 C CA . LEU A 1 98 ? -16.389 -7.770 22.085 1.00 49.88 98 LEU A CA 1
ATOM 743 C C . LEU A 1 98 ? -15.489 -8.799 22.774 1.00 49.88 98 LEU A C 1
ATOM 745 O O . LEU A 1 98 ? -14.853 -9.636 22.143 1.00 49.88 98 LEU A O 1
ATOM 749 N N . LEU A 1 99 ? -15.526 -8.682 24.104 1.00 48.28 99 LEU A N 1
ATOM 750 C CA . LEU A 1 99 ? -15.299 -9.677 25.154 1.00 48.28 99 LEU A CA 1
ATOM 751 C C . LEU A 1 99 ? -13.904 -10.340 25.251 1.00 48.28 99 LEU A C 1
ATOM 753 O O . LEU A 1 99 ? -13.435 -10.985 24.311 1.00 48.28 99 LEU A O 1
ATOM 757 N N . PRO A 1 100 ? -13.258 -10.298 26.435 1.00 43.25 100 PRO A N 1
ATOM 758 C CA . PRO A 1 100 ? -12.068 -11.099 26.693 1.00 43.25 100 PRO A CA 1
ATOM 759 C C . PRO A 1 100 ? -12.448 -12.588 26.664 1.00 43.25 100 PRO A C 1
ATOM 761 O O . PRO A 1 100 ? -13.134 -13.071 27.560 1.00 43.25 100 PRO A O 1
ATOM 764 N N . GLY A 1 101 ? -12.012 -13.320 25.632 1.00 51.50 101 GLY A N 1
ATOM 765 C CA . GLY A 1 101 ? -12.066 -14.787 25.658 1.00 51.50 101 GLY A CA 1
ATOM 766 C C . GLY A 1 101 ? -12.119 -15.547 24.333 1.00 51.50 101 GLY A C 1
ATOM 767 O O . GLY A 1 101 ? -11.933 -16.758 24.372 1.00 51.50 101 GLY A O 1
ATOM 768 N N . LEU A 1 102 ? -12.351 -14.915 23.173 1.00 55.03 102 LEU A N 1
ATOM 769 C CA . LEU A 1 102 ? -12.681 -15.677 21.948 1.00 55.03 102 LEU A CA 1
ATOM 770 C C . LEU A 1 102 ? -11.926 -15.308 20.659 1.00 55.03 102 LEU A C 1
ATOM 772 O O . LEU A 1 102 ? -12.346 -15.717 19.583 1.00 55.03 102 LEU A O 1
ATOM 776 N N . TYR A 1 103 ? -10.775 -14.636 20.729 1.00 48.28 103 TYR A N 1
ATOM 777 C CA . TYR A 1 103 ? -9.884 -14.505 19.562 1.00 48.28 103 TYR A CA 1
ATOM 778 C C . TYR A 1 103 ? -8.646 -15.394 19.697 1.00 48.28 103 TYR A C 1
ATOM 780 O O . TYR A 1 103 ? -7.515 -14.950 19.864 1.00 48.28 103 TYR A O 1
ATOM 788 N N . SER A 1 104 ? -8.892 -16.696 19.613 1.00 55.28 104 SER A N 1
ATOM 789 C CA . SER A 1 104 ? -7.906 -17.689 19.205 1.00 55.28 104 SER A CA 1
ATOM 790 C C . SER A 1 104 ? -8.596 -18.594 18.190 1.00 55.28 104 SER A C 1
ATOM 792 O O . SER A 1 104 ? -9.729 -18.999 18.424 1.00 55.28 104 SER A O 1
ATOM 794 N N . ILE A 1 105 ? -7.894 -18.925 17.100 1.00 47.66 105 ILE A N 1
ATOM 795 C CA . ILE A 1 105 ? -8.273 -19.846 16.007 1.00 47.66 105 ILE A CA 1
ATOM 796 C C . ILE A 1 105 ? -8.786 -19.154 14.727 1.00 47.66 105 ILE A C 1
ATOM 798 O O . ILE A 1 105 ? -9.963 -19.165 14.382 1.00 47.66 105 ILE A O 1
ATOM 802 N N . ARG A 1 106 ? -7.824 -18.704 13.913 1.00 46.53 106 ARG A N 1
ATOM 803 C CA . ARG A 1 106 ? -7.509 -19.415 12.660 1.00 46.53 106 ARG A CA 1
ATOM 804 C C . ARG A 1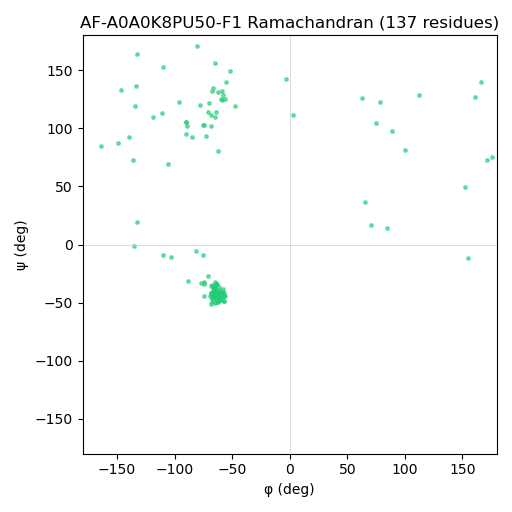 106 ? -6.030 -19.249 12.308 1.00 46.53 106 ARG A C 1
ATOM 806 O O . ARG A 1 106 ? -5.611 -18.342 11.603 1.00 46.53 106 ARG A O 1
ATOM 813 N N . ARG A 1 107 ? -5.238 -20.162 12.865 1.00 50.16 107 ARG A N 1
ATOM 814 C CA . ARG A 1 107 ? -3.854 -20.439 12.487 1.00 50.16 107 ARG A CA 1
ATOM 815 C C . ARG A 1 107 ? -3.894 -21.279 11.204 1.00 50.16 107 ARG A C 1
ATOM 817 O O . ARG A 1 107 ? -4.514 -22.329 11.195 1.00 50.16 107 ARG A O 1
ATOM 824 N N . ILE A 1 108 ? -3.287 -20.747 10.150 1.00 42.97 108 ILE A N 1
ATOM 825 C CA . ILE A 1 108 ? -2.640 -21.412 9.009 1.00 42.97 108 ILE A CA 1
ATOM 826 C C . ILE A 1 108 ? -2.727 -22.957 9.014 1.00 42.97 108 ILE A C 1
ATOM 828 O O . ILE A 1 108 ? -2.011 -23.597 9.777 1.00 42.97 108 ILE A O 1
ATOM 832 N N . ASP A 1 109 ? -3.479 -23.535 8.072 1.00 36.41 109 ASP A N 1
ATOM 833 C CA . ASP A 1 109 ? -3.216 -24.879 7.537 1.00 36.41 109 ASP A CA 1
ATOM 834 C C . ASP A 1 109 ? -2.758 -24.730 6.074 1.00 36.41 109 ASP A C 1
ATOM 836 O O . ASP A 1 109 ? -3.558 -24.319 5.226 1.00 36.41 109 ASP A O 1
ATOM 840 N N . PRO A 1 110 ? -1.499 -25.048 5.716 1.00 47.56 110 PRO A N 1
ATOM 841 C CA . PRO A 1 110 ? -1.122 -25.252 4.331 1.00 47.56 110 PRO A CA 1
ATOM 842 C C . PRO A 1 110 ? -1.325 -26.733 3.994 1.00 47.56 110 PRO A C 1
ATOM 844 O O . PRO A 1 110 ? -0.521 -27.584 4.377 1.00 47.56 110 PRO A O 1
ATOM 847 N N . VAL A 1 111 ? -2.382 -27.064 3.245 1.00 52.50 111 VAL A N 1
ATOM 848 C CA . VAL A 1 111 ? -2.476 -28.391 2.622 1.00 52.50 111 VAL A CA 1
ATOM 849 C C . VAL A 1 111 ? -1.482 -28.440 1.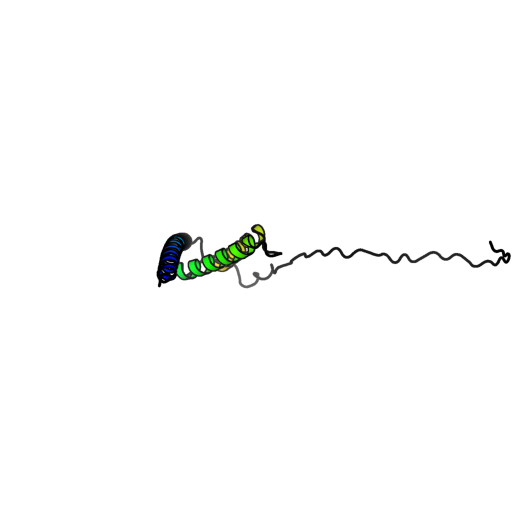453 1.00 52.50 111 VAL A C 1
ATOM 851 O O . VAL A 1 111 ? -1.750 -28.019 0.332 1.00 52.50 111 VAL A O 1
ATOM 854 N N . VAL A 1 112 ? -0.278 -28.933 1.731 1.00 48.78 112 VAL A N 1
ATOM 855 C CA . VAL A 1 112 ? 0.623 -29.475 0.711 1.00 48.78 112 VAL A CA 1
ATOM 856 C C . VAL A 1 112 ? 0.298 -30.960 0.613 1.00 48.78 112 VAL A C 1
ATOM 858 O O . VAL A 1 112 ? 0.783 -31.770 1.399 1.00 48.78 112 VAL A O 1
ATOM 861 N N . ARG A 1 113 ? -0.570 -31.338 -0.331 1.00 46.81 113 ARG A N 1
ATOM 862 C CA . ARG A 1 113 ? -0.788 -32.750 -0.662 1.00 46.81 113 ARG A CA 1
ATOM 863 C C . ARG A 1 113 ? 0.272 -33.183 -1.673 1.00 46.81 113 ARG A C 1
ATOM 865 O O . ARG A 1 113 ? 0.084 -33.046 -2.877 1.00 46.81 113 ARG A O 1
ATOM 872 N N . GLY A 1 114 ? 1.376 -33.719 -1.160 1.00 36.41 114 GLY A N 1
ATOM 873 C CA . GLY A 1 114 ? 2.246 -34.611 -1.919 1.00 36.41 114 GLY A CA 1
ATOM 874 C C . GLY A 1 114 ? 1.530 -35.943 -2.140 1.00 36.41 114 GLY A C 1
ATOM 875 O O . GLY A 1 114 ? 1.111 -36.594 -1.184 1.00 36.41 114 GLY A O 1
ATOM 876 N N . ALA A 1 115 ? 1.353 -36.334 -3.398 1.00 38.75 115 ALA A N 1
ATOM 877 C CA . ALA A 1 115 ? 0.919 -37.674 -3.757 1.00 38.75 115 ALA A CA 1
ATOM 878 C C . ALA A 1 115 ? 2.105 -38.635 -3.578 1.00 38.75 115 ALA A C 1
ATOM 880 O O . ALA A 1 115 ? 3.012 -38.667 -4.404 1.00 38.75 115 ALA A O 1
ATOM 881 N N . VAL A 1 116 ? 2.105 -39.400 -2.485 1.00 47.44 116 VAL A N 1
ATOM 882 C CA . VAL A 1 116 ? 2.915 -40.617 -2.348 1.00 47.44 116 VAL A CA 1
ATOM 883 C C . VAL A 1 116 ? 2.017 -41.792 -2.716 1.00 47.44 116 VAL A C 1
ATOM 885 O O . VAL A 1 116 ? 0.932 -41.949 -2.158 1.00 47.44 116 VAL A O 1
ATOM 888 N N . GLY A 1 117 ? 2.457 -42.566 -3.708 1.00 40.62 117 GLY A N 1
ATOM 889 C CA . GLY A 1 117 ? 1.739 -43.711 -4.253 1.00 40.62 117 GLY A CA 1
ATOM 890 C C . GLY A 1 117 ? 1.455 -44.781 -3.201 1.00 40.62 117 GLY A C 1
ATOM 891 O O . GLY A 1 117 ? 2.335 -45.198 -2.450 1.00 40.62 117 GLY A O 1
ATOM 892 N N . SER A 1 118 ? 0.207 -45.233 -3.172 1.00 39.97 118 SER A N 1
ATOM 893 C CA . SER A 1 118 ? -0.236 -46.398 -2.419 1.00 39.97 118 SER A CA 1
ATOM 894 C C . SER A 1 118 ? 0.236 -47.668 -3.133 1.00 39.97 118 SER A C 1
ATOM 896 O O . SER A 1 118 ? -0.338 -48.066 -4.141 1.00 39.97 118 SER A O 1
ATOM 898 N N . GLY A 1 119 ? 1.295 -48.296 -2.624 1.00 39.81 119 GLY A N 1
ATOM 899 C CA . GLY A 1 119 ? 1.571 -49.711 -2.865 1.00 39.81 119 GLY A CA 1
ATOM 900 C C . GLY A 1 119 ? 0.887 -50.534 -1.776 1.00 39.81 119 GLY A C 1
ATOM 901 O O . GLY A 1 119 ? 1.331 -50.523 -0.631 1.00 39.81 119 GLY A O 1
ATOM 902 N N . GLU A 1 120 ? -0.212 -51.206 -2.114 1.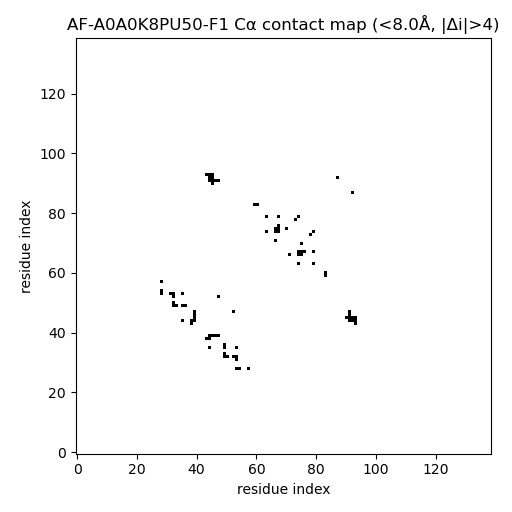00 41.97 120 GLU A N 1
ATOM 903 C CA . GLU A 1 120 ? -0.852 -52.206 -1.253 1.00 41.97 120 GLU A CA 1
ATOM 904 C C . GLU A 1 120 ? 0.052 -53.439 -1.069 1.00 41.97 120 GLU A C 1
ATOM 906 O O . GLU A 1 120 ? 0.526 -54.000 -2.060 1.00 41.97 120 GLU A O 1
ATOM 911 N N . PRO A 1 121 ? 0.222 -53.962 0.157 1.00 44.62 121 PRO A N 1
ATOM 912 C CA . PRO A 1 121 ? 0.585 -55.354 0.363 1.00 44.62 121 PRO A CA 1
ATOM 913 C C . PRO A 1 121 ? -0.692 -56.202 0.465 1.00 44.62 121 PRO A C 1
ATOM 915 O O . PRO A 1 121 ? -1.359 -56.247 1.500 1.00 44.62 121 PRO A O 1
ATOM 918 N N . SER A 1 122 ? -1.026 -56.896 -0.626 1.00 50.38 122 SER A N 1
ATOM 919 C CA . SER A 1 122 ? -2.085 -57.908 -0.656 1.00 50.38 122 SER A CA 1
ATOM 920 C C . SER A 1 122 ? -1.644 -59.157 0.111 1.00 50.38 122 SER A C 1
ATOM 922 O O . SER A 1 122 ? -0.716 -59.864 -0.284 1.00 50.38 122 SER A O 1
ATOM 924 N N . ALA A 1 123 ? -2.322 -59.431 1.224 1.00 45.41 123 ALA A N 1
ATOM 925 C CA . ALA A 1 123 ? -2.181 -60.652 2.001 1.00 45.41 123 ALA A CA 1
ATOM 926 C C . ALA A 1 123 ? -3.522 -61.395 2.047 1.00 45.41 123 ALA A C 1
ATOM 928 O O . ALA A 1 123 ? -4.440 -60.952 2.735 1.00 45.41 123 ALA A O 1
ATOM 929 N N . ARG A 1 124 ? -3.607 -62.547 1.361 1.00 45.16 124 ARG A N 1
ATOM 930 C CA . ARG A 1 124 ? -4.236 -63.820 1.799 1.00 45.16 124 ARG A CA 1
ATOM 931 C C . ARG A 1 124 ? -4.545 -64.719 0.601 1.00 45.16 124 ARG A C 1
ATOM 933 O O . ARG A 1 124 ? -5.306 -64.347 -0.280 1.00 45.16 124 ARG A O 1
ATOM 940 N N . GLY A 1 125 ? -4.065 -65.960 0.660 1.00 41.41 125 GLY A N 1
ATOM 941 C CA . GLY A 1 125 ? -4.526 -67.025 -0.230 1.00 41.41 125 GLY A CA 1
ATOM 942 C C . GLY A 1 125 ? -3.755 -68.326 -0.051 1.00 41.41 125 GLY A C 1
ATOM 943 O O . GLY A 1 125 ? -2.903 -68.657 -0.859 1.00 41.41 125 GLY A O 1
ATOM 944 N N . ARG A 1 126 ? -4.034 -69.055 1.035 1.00 51.69 126 ARG A N 1
ATOM 945 C CA . ARG A 1 126 ? -3.529 -70.415 1.283 1.00 51.69 126 ARG A CA 1
ATOM 946 C C . ARG A 1 126 ? -4.039 -71.396 0.214 1.00 51.69 126 ARG A C 1
ATOM 948 O O . ARG A 1 126 ? -5.246 -71.502 0.028 1.00 51.69 126 ARG A O 1
ATOM 955 N N . GLY A 1 127 ? -3.139 -72.188 -0.367 1.00 42.03 127 GLY A N 1
ATOM 956 C CA . GLY A 1 127 ? -3.441 -73.393 -1.154 1.00 42.03 127 GLY A CA 1
ATOM 957 C C . GLY A 1 127 ? -2.171 -74.233 -1.318 1.00 42.03 127 GLY A C 1
ATOM 958 O O . GLY A 1 127 ? -1.341 -73.924 -2.154 1.00 42.03 127 GLY A O 1
ATOM 959 N N . ARG A 1 128 ? -1.862 -75.083 -0.333 1.00 46.84 128 ARG A N 1
ATOM 960 C CA . ARG A 1 128 ? -1.959 -76.556 -0.397 1.00 46.84 128 ARG A CA 1
ATOM 961 C C . ARG A 1 128 ? -0.837 -77.203 -1.229 1.00 46.84 128 ARG A C 1
ATOM 963 O O . ARG A 1 128 ? -0.885 -77.220 -2.450 1.00 46.84 128 ARG A O 1
ATOM 970 N N . CYS A 1 129 ? 0.127 -77.796 -0.523 1.00 38.31 129 CYS A N 1
ATOM 971 C CA . CYS A 1 129 ? 1.093 -78.739 -1.077 1.00 38.31 129 CYS A CA 1
ATOM 972 C C . CYS A 1 129 ? 0.387 -80.039 -1.489 1.00 38.31 129 CYS A C 1
ATOM 974 O O . CYS A 1 129 ? -0.347 -80.615 -0.685 1.00 38.31 129 CYS A O 1
ATOM 976 N N . VAL A 1 130 ? 0.667 -80.519 -2.699 1.00 55.78 130 VAL A N 1
ATOM 977 C CA . VAL A 1 130 ? 0.587 -81.934 -3.087 1.00 55.78 130 VAL A CA 1
ATOM 978 C C . VAL A 1 130 ? 1.688 -82.212 -4.111 1.00 55.78 130 VAL A C 1
ATOM 980 O O . VAL A 1 130 ? 1.920 -81.420 -5.019 1.00 55.78 130 VAL A O 1
ATOM 983 N N . ASN A 1 131 ? 2.396 -83.314 -3.873 1.00 42.28 131 ASN A N 1
ATOM 984 C CA . ASN A 1 131 ? 3.586 -83.801 -4.571 1.00 42.28 131 ASN A CA 1
ATOM 985 C C . ASN A 1 131 ? 3.323 -84.185 -6.036 1.00 42.28 131 ASN A C 1
ATOM 987 O O . ASN A 1 131 ? 2.217 -84.606 -6.368 1.00 42.28 131 ASN A O 1
ATOM 991 N N . GLY A 1 132 ? 4.368 -84.159 -6.872 1.00 42.19 132 GLY A N 1
ATOM 992 C CA . GLY A 1 132 ? 4.312 -84.740 -8.218 1.00 42.19 132 GLY A CA 1
ATOM 993 C C . GLY A 1 132 ? 5.523 -84.438 -9.101 1.00 42.19 132 GLY A C 1
ATOM 994 O O . GLY A 1 132 ? 5.447 -83.616 -9.999 1.00 42.19 132 GLY A O 1
ATOM 995 N N . GLU A 1 133 ? 6.633 -85.089 -8.779 1.00 41.78 133 GLU A N 1
ATOM 996 C CA . GLU A 1 133 ? 7.707 -85.594 -9.644 1.00 41.78 133 GLU A CA 1
ATOM 997 C C . GLU A 1 133 ? 7.598 -85.452 -11.193 1.00 41.78 133 GLU A C 1
ATOM 999 O O . GLU A 1 133 ? 6.577 -85.765 -11.798 1.00 41.78 133 GLU A O 1
ATOM 1004 N N . HIS A 1 134 ? 8.769 -85.174 -11.800 1.00 44.88 134 HIS A N 1
ATOM 1005 C CA . HIS A 1 134 ? 9.336 -85.739 -13.048 1.00 44.88 134 HIS A CA 1
ATOM 1006 C C . HIS A 1 134 ? 9.509 -84.893 -14.338 1.00 44.88 134 HIS A C 1
ATOM 1008 O O . HIS A 1 134 ? 8.557 -84.395 -14.929 1.00 44.88 134 HIS A O 1
ATOM 1014 N N . ARG A 1 135 ? 10.764 -84.978 -14.843 1.00 47.25 135 ARG A N 1
ATOM 1015 C CA . ARG A 1 135 ? 11.340 -84.662 -16.180 1.00 47.25 135 ARG A CA 1
ATOM 1016 C C . ARG A 1 135 ? 11.587 -83.166 -16.454 1.00 47.25 135 ARG A C 1
ATOM 1018 O O . ARG A 1 135 ? 10.686 -82.361 -16.340 1.00 47.25 135 ARG A O 1
ATOM 1025 N N . GLY A 1 136 ? 12.786 -82.679 -16.781 1.00 47.59 136 GLY A N 1
ATOM 1026 C CA . GLY A 1 136 ? 13.883 -83.269 -17.547 1.00 47.59 136 GLY A CA 1
ATOM 1027 C C . GLY A 1 136 ? 13.702 -82.952 -19.034 1.00 47.59 136 GLY A C 1
ATOM 1028 O O . GLY A 1 136 ? 12.927 -83.645 -19.679 1.00 47.59 136 GLY A O 1
ATOM 1029 N N . ASN A 1 137 ? 14.374 -81.916 -19.552 1.00 49.19 137 ASN A N 1
ATOM 1030 C CA . ASN A 1 137 ? 15.289 -81.980 -20.704 1.00 49.19 137 ASN A CA 1
ATOM 1031 C C . ASN A 1 137 ? 15.619 -80.579 -21.258 1.00 49.19 137 ASN A C 1
ATOM 1033 O O . ASN A 1 137 ? 14.756 -79.715 -21.389 1.00 49.19 137 ASN A O 1
ATOM 1037 N N . SER A 1 138 ? 16.890 -80.441 -21.611 1.00 50.34 138 SER A N 1
ATOM 1038 C CA . SER A 1 138 ? 17.533 -79.434 -22.441 1.00 50.34 138 SER A CA 1
ATOM 1039 C C . SER A 1 138 ? 16.862 -79.240 -23.805 1.00 50.34 138 SER A C 1
ATOM 1041 O O . SER A 1 138 ? 16.397 -80.210 -24.405 1.00 50.34 138 SER A O 1
ATOM 1043 N N . THR A 1 139 ? 16.925 -78.022 -24.346 1.00 54.25 139 THR A N 1
ATOM 1044 C CA . THR A 1 139 ? 17.596 -77.673 -25.619 1.00 54.25 139 THR A CA 1
ATOM 1045 C C . THR A 1 139 ? 17.794 -76.162 -25.642 1.00 54.25 139 THR A C 1
ATOM 1047 O O . THR A 1 139 ? 16.833 -75.450 -25.279 1.00 54.25 139 THR A O 1
#

Sequence (139 aa):
MAGGLEPLASAAVDADARDRQTAIEGVWHRDLVALLAEGISRGEFRSVDPDRFAARLRALLTGFAIHVAIGLRGTDRAQALRHVHEFLADSLSRTPELLPGLYSIRRIDPVVRGAVGSGEPSARGRGRCVNGEHRGNST

Nearest PDB structures (foldseek):
  4kwa-assembly1_B  TM=9.693E-01  e=7.220E-03  Saccharomonospora viridis DSM 43017
  3crj-assembly1_B  TM=7.996E-01  e=4.853E-01  Haloarcula marismortui ATCC 43049
  3crj-assembly2_C  TM=8.574E-01  e=8.614E-01  Haloarcula marismortui ATCC 43049
  6en8-assembly1_B  TM=8.123E-01  e=2.892E+00  Sulfolobus acidocaldarius DSM 639
  3e7q-assembly1_A  TM=8.616E-01  e=3.733E+00  Pseudomonas aeruginosa

pLDDT: mean 74.14, std 21.9, range [36.41, 98.38]

Mean predicted aligned error: 16.57 Å

Secondary structure (DSSP, 8-state):
----SHHHHHHHHHHHHHHHHHHHHHHHHHHHHHHHHHHHHTTSS----HHHHHHHHHHHHHHHHHHHHTT-TT--HHHHHHHHHHHHHHHH-------TT--------------------------------------